Protein AF-A0AAW9EB95-F1 (afdb_monomer)

Structure (mmCIF, N/CA/C/O backbone):
data_AF-A0AAW9EB95-F1
#
_entry.id   AF-A0AAW9EB95-F1
#
loop_
_atom_site.group_PDB
_atom_site.id
_atom_site.type_symbol
_atom_site.label_atom_id
_atom_site.label_alt_id
_atom_site.label_comp_id
_atom_site.label_asym_id
_atom_site.label_entity_id
_atom_site.label_seq_id
_atom_site.pdbx_PDB_ins_code
_atom_site.Cartn_x
_atom_site.Cartn_y
_atom_site.Cartn_z
_atom_site.occupancy
_atom_site.B_iso_or_equiv
_atom_site.auth_seq_id
_atom_site.auth_comp_id
_atom_site.auth_asym_id
_atom_site.auth_atom_id
_atom_site.pdbx_PDB_model_num
ATOM 1 N N . ASN A 1 1 ? -14.441 -3.823 15.499 1.00 54.94 1 ASN A N 1
ATOM 2 C CA . ASN A 1 1 ? -14.086 -4.978 16.343 1.00 54.94 1 ASN A CA 1
ATOM 3 C C . ASN A 1 1 ? -14.813 -6.202 15.790 1.00 54.94 1 ASN A C 1
ATOM 5 O O . ASN A 1 1 ? -15.924 -6.483 16.213 1.00 54.94 1 ASN A O 1
ATOM 9 N N . TYR A 1 2 ? -14.273 -6.808 14.726 1.00 64.50 2 TYR A N 1
ATOM 10 C CA . TYR A 1 2 ? -14.997 -7.798 13.905 1.00 64.50 2 TYR A CA 1
ATOM 11 C C . TYR A 1 2 ? -14.753 -9.248 14.341 1.00 64.50 2 TYR A C 1
ATOM 13 O O . TYR A 1 2 ? -15.509 -10.138 13.973 1.00 64.50 2 TYR A O 1
ATOM 21 N N . VAL A 1 3 ? -13.708 -9.481 15.136 1.00 76.81 3 VAL A N 1
ATOM 22 C CA . VAL A 1 3 ? -13.299 -10.798 15.616 1.00 76.81 3 VAL A CA 1
ATOM 23 C C . VAL A 1 3 ? -12.737 -10.606 17.020 1.00 76.81 3 VAL A C 1
ATOM 25 O O . VAL A 1 3 ? -11.827 -9.805 17.195 1.00 76.81 3 VAL A O 1
ATOM 28 N N . ASN A 1 4 ? -13.287 -11.310 18.009 1.00 79.50 4 ASN A N 1
ATOM 29 C CA . ASN A 1 4 ? -12.865 -11.199 19.415 1.00 79.50 4 ASN A CA 1
ATOM 30 C C . ASN A 1 4 ? -12.053 -12.411 19.893 1.00 79.50 4 ASN A C 1
ATOM 32 O O . ASN A 1 4 ? -11.597 -12.439 21.030 1.00 79.50 4 ASN A O 1
ATOM 36 N N . VAL A 1 5 ? -11.902 -13.430 19.042 1.00 88.75 5 VAL A N 1
ATOM 37 C CA . VAL A 1 5 ? -11.208 -14.669 19.390 1.00 88.75 5 VAL A CA 1
ATOM 38 C C . VAL A 1 5 ? -9.756 -14.571 18.936 1.00 88.75 5 VAL A C 1
ATOM 40 O O . VAL A 1 5 ? -9.484 -14.393 17.749 1.00 88.75 5 VAL A O 1
ATOM 43 N N . GLU A 1 6 ? -8.830 -14.684 19.885 1.00 87.38 6 GLU A N 1
ATOM 44 C CA . GLU A 1 6 ? -7.406 -14.382 19.695 1.00 87.38 6 GL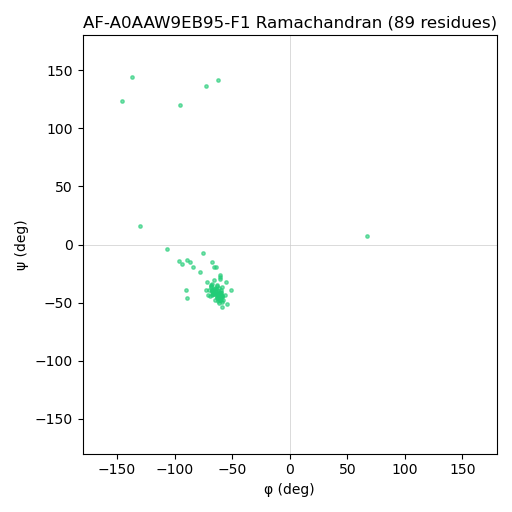U A CA 1
ATOM 45 C C . GLU A 1 6 ? -6.767 -15.188 18.553 1.00 87.38 6 GLU A C 1
ATOM 47 O O . GLU A 1 6 ? -6.100 -14.621 17.688 1.00 87.38 6 GLU A O 1
ATOM 52 N N . TRP A 1 7 ? -7.067 -16.489 18.460 1.00 89.38 7 TRP A N 1
ATOM 53 C CA . TRP A 1 7 ? -6.546 -17.345 17.388 1.00 89.38 7 TRP A CA 1
ATOM 54 C C . TRP A 1 7 ? -7.016 -16.911 15.991 1.00 89.38 7 TRP A C 1
ATOM 56 O O . TRP A 1 7 ? -6.249 -16.993 15.032 1.00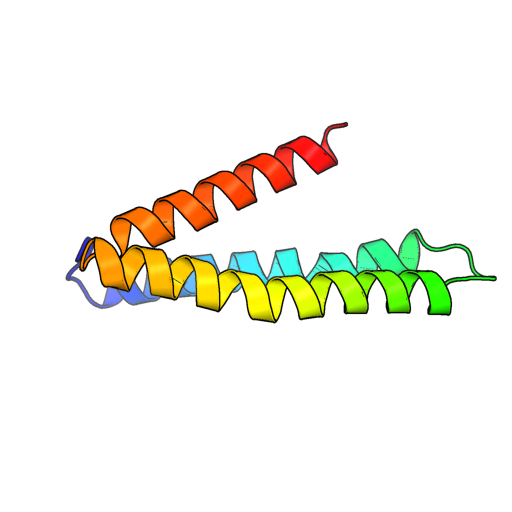 89.38 7 TRP A O 1
ATOM 66 N N . MET A 1 8 ? -8.246 -16.402 15.860 1.00 87.12 8 MET A N 1
ATOM 67 C CA . MET A 1 8 ? -8.750 -15.896 14.582 1.00 87.12 8 MET A CA 1
ATOM 68 C C . MET A 1 8 ? -8.092 -14.563 14.215 1.00 87.12 8 MET A C 1
ATOM 70 O O . MET A 1 8 ? -7.765 -14.358 13.050 1.00 87.12 8 MET A O 1
ATOM 74 N N . ILE A 1 9 ? -7.859 -13.672 15.187 1.00 89.12 9 ILE A N 1
ATOM 75 C CA . ILE A 1 9 ? -7.145 -12.404 14.954 1.00 89.12 9 ILE A CA 1
ATOM 76 C C . ILE A 1 9 ? -5.745 -12.695 14.409 1.00 89.12 9 ILE A C 1
ATOM 78 O O . ILE A 1 9 ? -5.366 -12.160 13.366 1.00 89.12 9 ILE A O 1
ATOM 82 N N . ILE A 1 10 ? -5.011 -13.59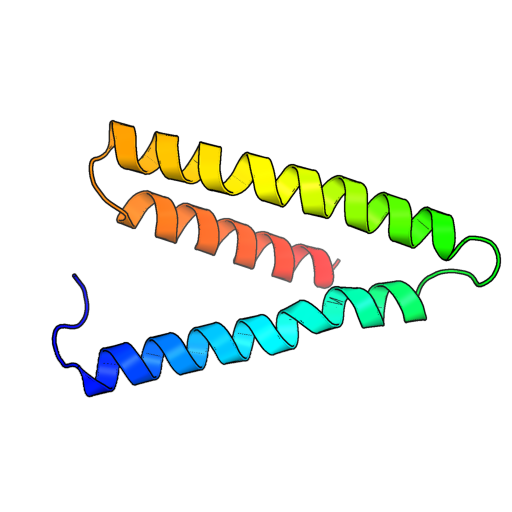3 15.071 1.00 90.56 10 ILE A N 1
ATOM 83 C CA . ILE A 1 10 ? -3.673 -14.017 14.644 1.00 90.56 10 ILE A CA 1
ATOM 84 C C . ILE A 1 10 ? -3.731 -14.640 13.243 1.00 90.56 10 ILE A C 1
ATOM 86 O O . ILE A 1 10 ? -2.914 -14.292 12.392 1.00 90.56 10 ILE A O 1
ATOM 90 N N . GLY A 1 11 ? -4.723 -15.494 12.971 1.00 92.06 11 GLY A N 1
ATOM 91 C CA . GLY A 1 11 ? -4.931 -16.092 11.650 1.00 92.06 11 GLY A CA 1
ATOM 92 C C . GLY A 1 11 ?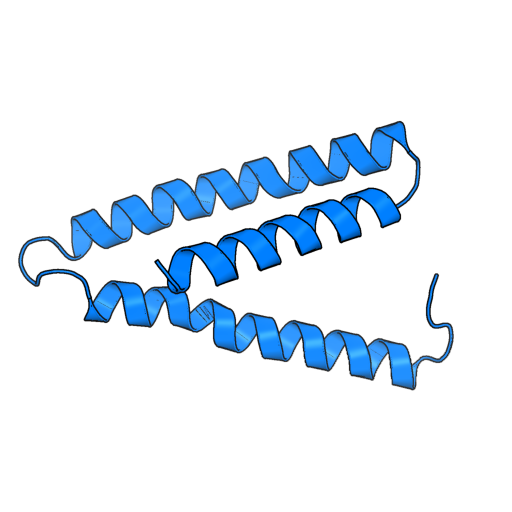 -5.128 -15.054 10.538 1.00 92.06 11 GLY A C 1
ATOM 93 O O . GLY A 1 11 ? -4.455 -15.116 9.508 1.00 92.06 11 GLY A O 1
ATOM 94 N N . PHE A 1 12 ? -5.993 -14.057 10.751 1.00 89.62 12 PHE A N 1
ATOM 95 C CA . PHE A 1 12 ? -6.220 -12.986 9.774 1.00 89.62 12 PHE A CA 1
ATOM 96 C C . PHE A 1 12 ? -5.003 -12.072 9.601 1.00 89.62 12 PHE A C 1
ATOM 98 O O . PHE A 1 12 ? -4.687 -11.688 8.474 1.00 89.62 12 PHE A O 1
ATOM 105 N N . MET A 1 13 ? -4.290 -11.750 10.684 1.00 88.81 13 MET A N 1
ATOM 106 C CA . MET A 1 13 ? -3.049 -10.975 10.603 1.00 88.81 13 MET A CA 1
ATOM 107 C C . MET A 1 13 ? -1.979 -11.728 9.810 1.00 88.81 13 MET A C 1
ATOM 109 O O . MET A 1 13 ? -1.370 -11.146 8.914 1.00 88.81 13 MET A O 1
ATOM 113 N N . ALA A 1 14 ? -1.782 -13.018 10.086 1.00 92.25 14 ALA A N 1
ATOM 114 C CA . ALA A 1 14 ? -0.826 -13.852 9.364 1.00 92.25 14 ALA A CA 1
ATOM 115 C C . ALA A 1 14 ? -1.141 -13.904 7.861 1.00 92.25 14 ALA A C 1
ATOM 117 O O . ALA A 1 14 ? -0.243 -13.708 7.042 1.00 92.25 14 ALA A O 1
ATOM 118 N N . LEU A 1 15 ? -2.415 -14.080 7.492 1.00 90.94 15 LEU A N 1
ATOM 119 C CA . LEU A 1 15 ? -2.852 -14.066 6.093 1.00 90.94 15 LEU A CA 1
ATOM 120 C C . LEU A 1 15 ? -2.599 -12.706 5.418 1.00 90.94 15 LEU A C 1
ATOM 122 O O . LEU A 1 15 ? -2.097 -12.653 4.295 1.00 90.94 15 LEU A O 1
ATOM 126 N N . ALA A 1 16 ? -2.903 -11.601 6.102 1.00 88.06 16 ALA A N 1
ATOM 127 C CA . ALA A 1 16 ? -2.658 -10.259 5.577 1.00 88.06 16 ALA A CA 1
ATOM 128 C C . ALA A 1 16 ? -1.155 -9.990 5.361 1.00 88.06 16 ALA A C 1
ATOM 130 O O . ALA A 1 16 ? -0.756 -9.466 4.317 1.00 88.06 16 ALA A O 1
ATOM 131 N N . PHE A 1 17 ? -0.304 -10.392 6.311 1.00 86.75 17 PHE A N 1
ATOM 132 C CA . PHE A 1 17 ? 1.151 -10.270 6.178 1.00 86.75 17 PHE A CA 1
ATOM 133 C C . PHE A 1 17 ? 1.727 -11.188 5.096 1.00 86.75 17 PHE A C 1
ATOM 135 O O . PHE A 1 17 ? 2.660 -10.785 4.401 1.00 86.75 17 PHE A O 1
ATOM 142 N N . PHE A 1 18 ? 1.151 -12.375 4.898 1.00 88.50 18 PHE A N 1
ATOM 143 C CA . PHE A 1 18 ? 1.502 -13.245 3.778 1.00 88.50 18 PHE A CA 1
ATOM 144 C C . PHE A 1 18 ? 1.235 -12.559 2.429 1.00 88.50 18 PHE A C 1
ATOM 146 O O . PHE A 1 18 ? 2.129 -12.494 1.584 1.00 88.50 18 PHE A O 1
ATOM 153 N N . GLY A 1 19 ? 0.055 -11.950 2.255 1.00 84.31 19 GLY A N 1
ATOM 154 C CA . GLY A 1 19 ? -0.273 -11.171 1.054 1.00 84.31 19 GLY A CA 1
ATOM 155 C C . GLY A 1 19 ? 0.677 -9.990 0.821 1.00 84.31 19 GLY A C 1
ATOM 156 O O . GLY A 1 19 ? 1.112 -9.755 -0.308 1.00 84.31 19 GLY A O 1
ATOM 157 N N . LYS A 1 20 ? 1.090 -9.294 1.891 1.00 82.88 20 LYS A N 1
ATOM 158 C CA . LYS A 1 20 ? 2.123 -8.243 1.818 1.00 82.88 20 LYS A CA 1
ATOM 159 C C . LYS A 1 20 ? 3.453 -8.779 1.266 1.00 82.88 20 LYS A C 1
ATOM 161 O O . LYS A 1 20 ? 4.122 -8.065 0.523 1.00 82.88 20 LYS A O 1
ATOM 166 N N . GLY A 1 21 ? 3.825 -10.016 1.602 1.00 78.88 21 GLY A N 1
ATOM 167 C CA . GLY A 1 21 ? 5.026 -10.674 1.078 1.00 78.88 21 GLY A CA 1
ATOM 168 C C . GLY A 1 21 ? 4.993 -10.846 -0.442 1.00 78.88 21 GLY A C 1
ATOM 169 O O . GLY A 1 21 ? 5.978 -10.545 -1.109 1.00 78.88 21 GLY A O 1
ATOM 170 N N . ILE A 1 22 ? 3.843 -11.232 -1.000 1.00 81.12 22 ILE A N 1
ATOM 171 C CA . ILE A 1 22 ? 3.646 -11.314 -2.457 1.00 81.12 22 ILE A CA 1
ATOM 172 C C . ILE A 1 22 ? 3.691 -9.913 -3.079 1.00 81.12 22 ILE A C 1
ATOM 174 O O . ILE A 1 22 ? 4.353 -9.710 -4.092 1.00 81.12 22 ILE A O 1
ATOM 178 N N . GLY A 1 23 ? 3.058 -8.921 -2.447 1.00 76.62 23 GLY A N 1
ATOM 179 C CA . GLY A 1 23 ? 3.102 -7.529 -2.909 1.00 76.62 23 GLY A CA 1
ATOM 180 C C . GLY A 1 23 ? 4.517 -6.935 -2.948 1.00 76.62 23 GLY A C 1
ATOM 181 O O . GLY A 1 23 ? 4.814 -6.108 -3.809 1.00 76.62 23 GLY A O 1
ATOM 182 N N . ALA A 1 24 ? 5.422 -7.392 -2.075 1.00 75.50 24 ALA A N 1
ATOM 183 C CA . ALA A 1 24 ? 6.823 -6.970 -2.079 1.00 75.50 24 ALA A CA 1
ATOM 184 C C . ALA A 1 24 ? 7.587 -7.410 -3.345 1.00 75.50 24 ALA A C 1
ATOM 186 O O . ALA A 1 24 ? 8.593 -6.789 -3.691 1.00 75.50 24 ALA A O 1
ATOM 187 N N . LEU A 1 25 ? 7.087 -8.411 -4.080 1.00 79.31 25 LEU A N 1
ATOM 188 C CA . LEU A 1 25 ? 7.649 -8.827 -5.369 1.00 79.31 25 LEU A CA 1
ATOM 189 C C . LEU A 1 25 ? 7.478 -7.766 -6.464 1.00 79.31 25 LEU A C 1
ATOM 191 O O . LEU A 1 25 ? 8.171 -7.842 -7.474 1.00 79.31 25 LEU A O 1
ATOM 195 N N . GLY A 1 26 ? 6.623 -6.752 -6.273 1.00 80.38 26 GLY A N 1
ATOM 196 C CA . GLY A 1 26 ? 6.442 -5.669 -7.246 1.00 80.38 26 GLY A CA 1
ATOM 197 C C . GLY A 1 26 ? 7.750 -4.952 -7.604 1.00 80.38 26 GLY A C 1
ATOM 198 O O . GLY A 1 26 ? 7.945 -4.567 -8.752 1.00 80.38 26 GLY A O 1
ATOM 199 N N . TRP A 1 27 ? 8.687 -4.862 -6.655 1.00 77.44 27 TRP A N 1
ATOM 200 C CA . TRP A 1 27 ? 10.035 -4.338 -6.896 1.00 77.44 27 TRP A CA 1
ATOM 201 C C . TRP A 1 27 ? 10.879 -5.237 -7.808 1.00 77.44 27 TRP A C 1
ATOM 203 O O . TRP A 1 27 ? 11.607 -4.737 -8.660 1.00 77.44 27 TRP A O 1
ATOM 213 N N . ALA A 1 28 ? 10.778 -6.558 -7.642 1.00 80.50 28 ALA A N 1
ATOM 214 C CA . ALA A 1 28 ? 11.500 -7.521 -8.468 1.00 80.50 28 ALA A CA 1
ATOM 215 C C . ALA A 1 28 ? 10.953 -7.536 -9.903 1.00 80.50 28 ALA A C 1
ATOM 217 O O . ALA A 1 28 ? 11.721 -7.430 -10.851 1.00 80.50 28 ALA A O 1
ATOM 218 N N . VAL A 1 29 ? 9.624 -7.541 -10.064 1.00 79.94 29 VAL A N 1
ATOM 219 C CA . VAL A 1 29 ? 8.969 -7.470 -11.383 1.00 79.94 29 VAL A CA 1
ATOM 220 C C . VAL A 1 29 ? 9.328 -6.175 -12.112 1.00 79.94 29 VAL A C 1
ATOM 222 O O . VAL A 1 29 ? 9.610 -6.180 -13.311 1.00 79.94 29 VAL A O 1
ATOM 225 N N . MET A 1 30 ? 9.353 -5.057 -11.386 1.00 80.94 30 MET A N 1
ATOM 226 C CA . MET A 1 30 ? 9.786 -3.772 -11.921 1.00 80.94 30 MET A CA 1
ATOM 227 C C . MET A 1 30 ? 11.255 -3.811 -12.375 1.00 80.94 30 MET A C 1
ATOM 229 O O . MET A 1 30 ? 11.555 -3.320 -13.463 1.00 80.94 30 MET A O 1
ATOM 233 N N . ALA A 1 31 ? 12.148 -4.430 -11.598 1.00 79.56 31 ALA A N 1
ATOM 234 C CA . ALA A 1 31 ? 13.554 -4.581 -11.967 1.00 79.56 31 ALA A CA 1
ATOM 235 C C . ALA A 1 31 ? 13.748 -5.481 -13.203 1.00 79.56 31 ALA A C 1
ATOM 237 O O . ALA A 1 31 ? 14.572 -5.150 -14.055 1.00 79.56 31 ALA A O 1
ATOM 238 N N . ASP A 1 32 ? 12.965 -6.555 -13.336 1.00 82.62 32 ASP A N 1
ATOM 239 C CA . ASP A 1 32 ? 13.017 -7.472 -14.485 1.00 82.62 32 ASP A CA 1
ATOM 240 C C . ASP A 1 32 ? 12.438 -6.856 -15.770 1.00 82.62 32 ASP A C 1
ATOM 242 O O . ASP A 1 32 ? 12.8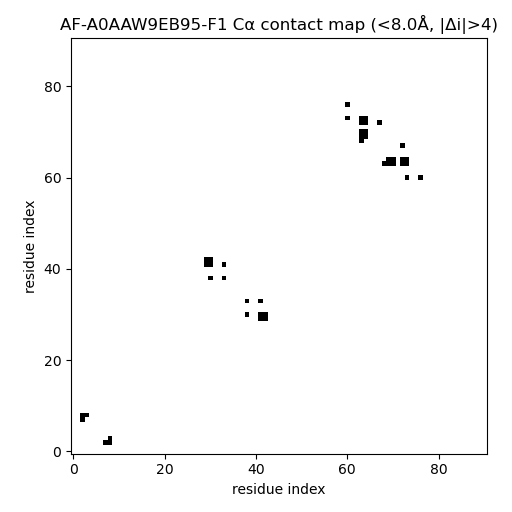95 -7.158 -16.873 1.00 82.62 32 ASP A O 1
ATOM 246 N N . THR A 1 33 ? 11.441 -5.977 -15.640 1.00 79.62 33 THR A N 1
ATOM 247 C CA . THR A 1 33 ? 10.783 -5.310 -16.780 1.00 79.62 33 THR A CA 1
ATOM 248 C C . THR A 1 33 ? 11.548 -4.061 -17.242 1.00 79.62 33 THR A C 1
ATOM 250 O O . THR A 1 33 ? 11.353 -3.584 -18.362 1.00 79.62 33 THR A O 1
ATOM 253 N N . ALA A 1 34 ? 12.418 -3.497 -16.399 1.00 80.44 34 ALA A N 1
ATOM 254 C CA . ALA A 1 34 ? 13.134 -2.268 -16.716 1.00 80.44 34 ALA A CA 1
ATOM 255 C C . ALA A 1 34 ? 14.246 -2.491 -17.767 1.00 80.44 34 ALA A C 1
ATOM 257 O O . ALA A 1 34 ? 15.033 -3.434 -17.648 1.00 80.44 34 ALA A O 1
ATOM 258 N N . PRO A 1 35 ? 14.390 -1.600 -18.769 1.00 75.56 35 PRO A N 1
ATOM 259 C CA . PRO A 1 35 ? 15.487 -1.679 -19.730 1.00 75.56 35 PRO A CA 1
ATOM 260 C C . PRO A 1 35 ? 16.847 -1.529 -19.039 1.00 75.56 35 PRO A C 1
ATOM 262 O O . PRO A 1 35 ? 17.007 -0.711 -18.126 1.00 75.56 35 PRO A O 1
ATOM 265 N N . LYS A 1 36 ? 17.849 -2.296 -19.490 1.00 73.12 36 LYS A N 1
ATOM 266 C CA . LYS A 1 36 ? 19.177 -2.351 -18.850 1.00 73.12 36 LYS A CA 1
ATOM 267 C C . LYS A 1 36 ? 19.877 -0.991 -18.828 1.00 73.12 36 LYS A C 1
ATOM 269 O O . LYS A 1 36 ? 20.659 -0.730 -17.919 1.00 73.12 36 LYS A O 1
ATOM 274 N N . GLU A 1 37 ? 19.573 -0.120 -19.786 1.00 77.81 37 GLU A N 1
ATOM 275 C CA . GLU A 1 37 ? 20.158 1.215 -19.899 1.00 77.81 37 GLU A CA 1
ATOM 276 C C . GLU A 1 37 ? 19.551 2.230 -18.912 1.00 77.81 37 GLU A C 1
ATOM 278 O O . GLU A 1 37 ? 20.205 3.217 -18.583 1.00 77.81 37 GLU A O 1
ATOM 283 N N . ILE A 1 38 ? 18.321 2.006 -18.423 1.00 78.19 38 ILE A N 1
ATOM 284 C CA . ILE A 1 38 ? 17.576 2.969 -17.582 1.00 78.19 38 ILE A CA 1
ATOM 285 C C . ILE A 1 38 ? 16.988 2.370 -16.295 1.00 78.19 38 ILE A C 1
ATOM 287 O O . ILE A 1 38 ? 16.171 3.013 -15.637 1.00 78.19 38 ILE A O 1
ATOM 291 N N . SER A 1 39 ? 17.437 1.184 -15.878 1.00 76.38 39 SER A N 1
ATOM 292 C CA . SER A 1 39 ? 16.986 0.517 -14.644 1.00 76.38 39 SER A CA 1
ATOM 293 C C . SER A 1 39 ? 17.053 1.425 -13.401 1.00 76.38 39 SER A C 1
ATOM 295 O O . SER A 1 39 ? 16.111 1.467 -12.607 1.00 76.38 39 SER A O 1
ATOM 297 N N . GLY A 1 40 ? 18.101 2.252 -13.283 1.00 81.69 40 GLY A N 1
ATOM 298 C CA . GLY A 1 40 ? 18.220 3.236 -12.201 1.00 81.69 40 GLY A CA 1
ATOM 299 C C . GLY A 1 40 ? 17.147 4.332 -12.236 1.00 81.69 40 GLY A C 1
ATOM 300 O O . GLY A 1 40 ? 16.638 4.725 -11.187 1.00 81.69 40 GLY A O 1
ATOM 301 N N . LEU A 1 41 ? 16.750 4.793 -13.428 1.00 84.06 41 LEU A N 1
ATOM 302 C CA . LEU A 1 41 ? 15.696 5.800 -13.596 1.00 84.06 41 LEU A CA 1
ATOM 303 C C . LEU A 1 41 ? 14.320 5.206 -13.270 1.00 84.06 41 LEU A C 1
ATOM 305 O O . LEU A 1 41 ? 13.533 5.819 -12.549 1.00 84.06 41 LEU A O 1
ATOM 309 N N . SER A 1 42 ? 14.056 3.986 -13.744 1.00 81.44 42 SER A N 1
ATOM 310 C CA . SER A 1 42 ? 12.836 3.246 -13.424 1.00 81.44 42 SER A CA 1
ATOM 311 C C . SER A 1 42 ? 12.726 3.001 -11.911 1.00 81.44 42 SER A C 1
ATOM 313 O O . SER A 1 42 ? 11.656 3.198 -11.335 1.00 81.44 42 SER A O 1
ATOM 315 N N . GLY A 1 43 ? 13.826 2.632 -11.242 1.00 84.81 43 GLY A N 1
ATOM 316 C CA . GLY A 1 43 ? 13.852 2.420 -9.790 1.00 84.81 43 GLY A CA 1
ATOM 317 C C . GLY A 1 43 ? 13.676 3.723 -9.004 1.00 84.81 43 GLY A C 1
ATOM 318 O O . GLY A 1 43 ? 13.018 3.742 -7.961 1.00 84.81 43 GLY A O 1
ATOM 319 N N . GLY A 1 44 ? 14.204 4.836 -9.521 1.00 87.44 44 GLY A N 1
ATOM 320 C CA . GLY A 1 44 ? 13.970 6.178 -8.982 1.00 87.44 44 GLY A CA 1
ATOM 321 C C . GLY A 1 44 ? 12.499 6.597 -9.061 1.00 87.44 44 GLY A C 1
ATOM 322 O O . GLY A 1 44 ? 11.942 7.061 -8.068 1.00 87.44 44 GLY A O 1
ATOM 323 N N . LEU A 1 45 ? 11.842 6.362 -10.201 1.00 88.00 45 LEU A N 1
ATOM 324 C CA . LEU A 1 45 ? 10.402 6.587 -10.384 1.00 88.00 45 LEU A CA 1
ATOM 325 C C . LEU A 1 45 ? 9.563 5.730 -9.429 1.00 88.00 45 LEU A C 1
ATOM 327 O O . LEU A 1 45 ? 8.661 6.255 -8.772 1.00 88.00 45 LEU A O 1
ATOM 331 N N . PHE A 1 46 ? 9.893 4.442 -9.293 1.00 85.06 46 PHE A N 1
ATOM 332 C CA . PHE A 1 46 ? 9.211 3.548 -8.355 1.00 85.06 46 PHE A CA 1
ATOM 333 C C . PHE A 1 46 ? 9.336 4.049 -6.908 1.00 85.06 46 PHE A C 1
ATOM 335 O O . PHE A 1 46 ? 8.346 4.112 -6.178 1.00 85.06 46 PHE A O 1
ATOM 342 N N . ASN A 1 47 ? 10.532 4.490 -6.502 1.00 89.38 47 ASN A N 1
ATOM 343 C CA . ASN A 1 47 ? 10.743 5.101 -5.190 1.00 89.38 47 ASN A CA 1
ATOM 344 C C . ASN A 1 47 ? 9.981 6.414 -5.018 1.00 89.38 47 ASN A C 1
ATOM 346 O O . ASN A 1 47 ? 9.455 6.655 -3.935 1.00 89.38 47 ASN A O 1
ATOM 350 N N . MET A 1 48 ? 9.914 7.267 -6.041 1.00 92.25 48 MET A N 1
ATOM 351 C CA . MET A 1 48 ? 9.204 8.543 -5.950 1.00 92.25 48 MET A CA 1
ATOM 352 C C . MET A 1 48 ? 7.729 8.314 -5.612 1.00 92.25 48 MET A C 1
ATOM 354 O O . MET A 1 48 ? 7.239 8.824 -4.604 1.00 92.25 48 MET A O 1
ATOM 358 N N . PHE A 1 49 ? 7.036 7.486 -6.396 1.00 89.62 49 PHE A N 1
ATOM 359 C CA . PHE A 1 49 ? 5.629 7.175 -6.142 1.00 89.62 49 PHE A CA 1
ATOM 360 C C . PHE A 1 49 ? 5.431 6.344 -4.870 1.00 89.62 49 PHE A C 1
ATOM 362 O O . PHE A 1 49 ? 4.477 6.591 -4.133 1.00 89.62 49 PHE A O 1
ATOM 369 N N . GLY A 1 50 ? 6.349 5.423 -4.556 1.00 87.62 50 GLY A N 1
ATOM 370 C CA . GLY A 1 50 ? 6.312 4.645 -3.316 1.00 87.62 50 GLY A CA 1
ATOM 371 C C . GLY A 1 50 ? 6.406 5.518 -2.060 1.00 87.62 50 GLY A C 1
ATOM 372 O O . GLY A 1 50 ? 5.603 5.364 -1.140 1.00 87.62 50 GLY A O 1
ATOM 373 N N . ASN A 1 51 ? 7.326 6.486 -2.036 1.00 92.06 51 ASN A N 1
ATOM 374 C CA . ASN A 1 51 ? 7.472 7.417 -0.914 1.00 92.06 51 ASN A CA 1
ATOM 375 C C . ASN A 1 51 ? 6.298 8.403 -0.828 1.00 92.06 51 ASN A C 1
ATOM 377 O O . ASN A 1 51 ? 5.808 8.661 0.270 1.00 92.06 51 ASN A O 1
ATOM 381 N N . ILE A 1 52 ? 5.790 8.901 -1.964 1.00 93.69 52 ILE A N 1
ATOM 382 C CA . ILE A 1 52 ? 4.576 9.735 -1.984 1.00 93.69 52 ILE A CA 1
ATOM 383 C C . ILE A 1 52 ? 3.390 8.951 -1.412 1.00 93.69 52 ILE A C 1
ATOM 385 O O . ILE A 1 52 ? 2.702 9.450 -0.525 1.00 93.69 52 ILE A O 1
ATOM 389 N N . SER A 1 53 ? 3.179 7.705 -1.847 1.00 89.25 53 SER A N 1
ATOM 390 C CA . SER A 1 53 ? 2.123 6.846 -1.303 1.00 89.25 53 SER A CA 1
ATOM 391 C C . SER A 1 53 ? 2.306 6.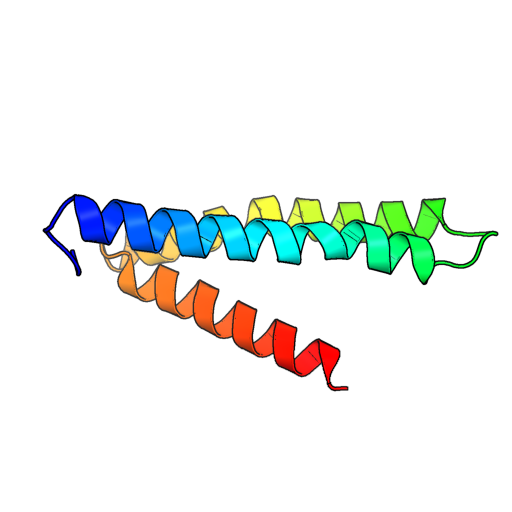608 0.198 1.00 89.25 53 SER A C 1
ATOM 393 O O . SER A 1 53 ? 1.329 6.668 0.943 1.00 89.25 53 SER A O 1
ATOM 395 N N . GLY A 1 54 ? 3.543 6.395 0.657 1.00 88.25 54 GLY A N 1
ATOM 396 C CA . GLY A 1 54 ? 3.869 6.224 2.074 1.00 88.25 54 GLY A CA 1
ATOM 397 C C . GLY A 1 54 ? 3.512 7.430 2.949 1.00 88.25 54 GLY A C 1
ATOM 398 O O . GLY A 1 54 ? 3.224 7.250 4.128 1.00 88.25 54 GLY A O 1
ATOM 399 N N . ILE A 1 55 ? 3.472 8.638 2.380 1.00 93.31 55 ILE A N 1
ATOM 400 C CA . ILE A 1 55 ? 3.051 9.869 3.068 1.00 93.31 55 ILE A CA 1
ATOM 401 C C . ILE A 1 55 ? 1.537 10.082 2.939 1.00 93.31 55 ILE A C 1
ATOM 403 O O . ILE A 1 55 ? 0.861 10.385 3.923 1.00 93.31 55 ILE A O 1
ATOM 407 N N . VAL A 1 56 ? 0.987 9.916 1.735 1.00 92.69 56 VAL A N 1
ATOM 408 C CA . VAL A 1 56 ? -0.423 10.211 1.436 1.00 92.69 56 VAL A CA 1
ATOM 409 C C . VAL A 1 56 ? -1.364 9.241 2.150 1.00 92.69 56 VAL A C 1
ATOM 411 O O . VAL A 1 56 ? -2.381 9.669 2.697 1.00 92.69 56 VAL A O 1
ATOM 414 N N . THR A 1 57 ? -1.032 7.948 2.195 1.00 91.19 57 THR A N 1
ATOM 415 C CA . THR A 1 57 ? -1.911 6.923 2.775 1.00 91.19 57 THR A CA 1
ATOM 416 C C . THR A 1 57 ? -2.177 7.140 4.276 1.00 91.19 57 THR A C 1
ATOM 418 O O . THR A 1 57 ? -3.351 7.155 4.655 1.00 91.19 57 THR A O 1
ATOM 421 N N . PRO A 1 58 ? -1.171 7.375 5.146 1.00 91.12 58 PRO A N 1
ATOM 422 C CA . PRO A 1 58 ? -1.417 7.695 6.553 1.00 91.12 58 PRO A CA 1
ATOM 423 C C . PRO A 1 58 ? -2.220 8.981 6.759 1.00 91.12 58 PRO A C 1
ATOM 425 O O . PRO A 1 58 ? -3.073 9.020 7.643 1.00 91.12 58 PRO A O 1
ATOM 428 N N . ILE A 1 59 ? -1.990 10.014 5.940 1.00 92.88 59 ILE A N 1
ATOM 429 C CA . ILE A 1 59 ? -2.730 11.283 6.025 1.00 92.88 59 ILE A CA 1
ATOM 430 C C . ILE A 1 59 ? -4.207 11.064 5.686 1.00 92.88 59 ILE A C 1
ATOM 432 O O . ILE A 1 59 ? -5.082 11.493 6.439 1.00 92.88 59 ILE A O 1
ATOM 436 N N . ALA A 1 60 ? -4.494 10.360 4.588 1.00 91.00 60 ALA A N 1
ATOM 437 C CA . ALA A 1 60 ? -5.859 10.059 4.170 1.00 91.00 60 ALA A CA 1
ATOM 438 C C . ALA A 1 60 ? -6.597 9.220 5.226 1.00 91.00 60 ALA A C 1
ATOM 440 O O . ALA A 1 60 ? -7.702 9.574 5.636 1.00 91.00 60 ALA A O 1
ATOM 441 N N . ILE A 1 61 ? -5.964 8.153 5.729 1.00 91.62 61 ILE A N 1
ATOM 442 C CA . ILE A 1 61 ? -6.530 7.316 6.797 1.00 91.62 61 ILE A CA 1
ATOM 443 C C . ILE A 1 61 ? -6.749 8.137 8.073 1.00 91.62 61 ILE A C 1
ATOM 445 O O . ILE A 1 61 ? -7.813 8.039 8.682 1.00 91.62 61 ILE A O 1
ATOM 449 N N . GLY A 1 62 ? -5.782 8.972 8.457 1.00 89.31 62 GLY A N 1
ATOM 450 C CA . GLY A 1 62 ? -5.879 9.839 9.629 1.00 89.31 62 GLY A CA 1
ATOM 451 C C . GLY A 1 62 ? -7.047 10.820 9.540 1.00 89.31 62 GLY A C 1
ATOM 452 O O . GLY A 1 62 ? -7.786 10.974 10.509 1.00 89.31 62 GLY A O 1
ATOM 453 N N . TYR A 1 63 ? -7.277 11.420 8.371 1.00 91.56 63 TYR A N 1
ATOM 454 C CA . TYR A 1 63 ? -8.420 12.307 8.147 1.00 91.56 63 TYR A CA 1
ATOM 455 C C . TYR A 1 63 ? -9.760 11.560 8.204 1.00 91.56 63 TYR A C 1
ATOM 457 O O . TYR A 1 63 ? -10.713 12.023 8.837 1.00 91.56 63 TYR A O 1
ATOM 465 N N . ILE A 1 64 ? -9.835 10.373 7.595 1.00 87.88 64 ILE A N 1
ATOM 466 C CA . ILE A 1 64 ? -11.042 9.537 7.615 1.00 87.88 64 ILE A CA 1
ATOM 467 C C . ILE A 1 64 ? -11.387 9.140 9.054 1.00 87.88 64 ILE A C 1
ATOM 469 O O . ILE A 1 64 ? -12.518 9.341 9.495 1.00 87.88 64 ILE A O 1
ATOM 473 N N . VAL A 1 65 ? -10.416 8.625 9.810 1.00 90.62 65 VAL A N 1
ATOM 474 C CA . VAL A 1 65 ? -10.633 8.204 11.202 1.00 90.62 65 VAL A CA 1
ATOM 475 C C . VAL A 1 65 ? -10.896 9.410 12.107 1.00 90.62 65 VAL A C 1
ATOM 477 O O . VAL A 1 65 ? -11.748 9.324 12.984 1.00 90.62 65 VAL A O 1
ATOM 480 N N . GLY A 1 66 ? -10.238 10.548 11.874 1.00 87.19 66 GLY A N 1
ATOM 481 C CA . GLY A 1 66 ? -10.449 11.774 12.649 1.00 87.19 66 GLY A CA 1
ATOM 482 C C . GLY A 1 66 ? -11.846 12.382 12.484 1.00 87.19 66 GLY A C 1
ATOM 483 O O . GLY A 1 66 ? -12.367 12.972 13.423 1.00 87.19 66 GLY A O 1
ATOM 484 N N . THR A 1 67 ? -12.474 12.208 11.318 1.00 85.38 67 THR A N 1
ATOM 485 C CA . THR A 1 67 ? -13.826 12.727 11.034 1.00 85.38 67 THR A CA 1
ATOM 486 C C . THR A 1 67 ? -14.938 11.742 11.392 1.00 85.38 67 THR A C 1
ATOM 488 O O . THR A 1 67 ? -15.973 12.155 11.907 1.00 85.38 67 THR A O 1
ATOM 491 N N . THR A 1 68 ? -14.745 10.441 11.146 1.00 82.88 68 THR A N 1
ATOM 492 C CA . THR A 1 68 ? -15.772 9.409 11.409 1.00 82.88 68 THR A CA 1
ATOM 493 C C . THR A 1 68 ? -15.618 8.689 12.748 1.00 82.88 68 THR A C 1
ATOM 495 O O . THR A 1 68 ? -16.530 7.976 13.162 1.00 82.88 68 THR A O 1
ATOM 498 N N . GLY A 1 69 ? -14.473 8.819 13.422 1.00 82.00 69 GLY A N 1
ATOM 499 C CA . GLY A 1 69 ? -14.164 8.110 14.668 1.00 82.00 69 GLY A CA 1
ATOM 500 C C . GLY A 1 69 ? -14.012 6.590 14.515 1.00 82.00 69 GLY A C 1
ATOM 501 O O . GLY A 1 69 ? -13.912 5.880 15.513 1.00 82.00 69 GLY A O 1
ATOM 502 N N . SER A 1 70 ? -14.015 6.060 13.286 1.00 80.56 70 SER A N 1
ATOM 503 C CA . SER A 1 70 ? -14.039 4.622 13.007 1.00 80.56 70 SER A CA 1
ATOM 504 C C . SER A 1 70 ? -13.083 4.237 11.883 1.00 80.56 70 SER A C 1
ATOM 506 O O . SER A 1 70 ? -12.954 4.925 10.874 1.00 80.56 70 SER A O 1
ATOM 508 N N . PHE A 1 71 ? -12.464 3.063 12.015 1.00 83.94 71 PHE A N 1
ATOM 509 C CA . PHE A 1 71 ? -11.589 2.486 10.992 1.00 83.94 71 PHE A CA 1
ATOM 510 C C . PHE A 1 71 ? -12.339 1.897 9.794 1.00 83.94 71 PHE A C 1
ATOM 512 O O . PHE A 1 71 ? -11.702 1.516 8.817 1.00 83.94 71 PHE A O 1
ATOM 519 N N . ASN A 1 72 ? -13.673 1.820 9.825 1.00 86.44 72 ASN A N 1
ATOM 520 C CA . ASN A 1 72 ? -14.428 1.231 8.717 1.00 86.44 72 ASN A CA 1
ATOM 521 C C . ASN A 1 72 ? -14.197 1.994 7.396 1.00 86.44 72 ASN A C 1
ATOM 523 O O . ASN A 1 72 ? -13.907 1.385 6.370 1.00 86.44 72 ASN A O 1
ATOM 527 N N . GLY A 1 73 ? -14.200 3.332 7.440 1.00 83.75 73 GLY A N 1
ATOM 528 C CA . GLY A 1 73 ? -13.889 4.152 6.264 1.00 83.75 73 GLY A CA 1
ATOM 529 C C . GLY A 1 73 ? -12.457 3.948 5.753 1.00 83.75 73 GLY A C 1
ATOM 530 O O . GLY A 1 73 ? -12.230 3.918 4.546 1.00 83.75 73 GLY A O 1
ATOM 531 N N . ALA A 1 74 ? -11.497 3.736 6.658 1.00 86.88 74 ALA A N 1
ATOM 532 C CA . ALA A 1 74 ? -10.113 3.446 6.293 1.00 86.88 74 ALA A CA 1
ATOM 533 C C . ALA A 1 74 ? -9.968 2.072 5.615 1.00 86.88 74 ALA A C 1
ATOM 535 O O . ALA A 1 74 ? -9.230 1.942 4.640 1.00 86.88 74 ALA A O 1
ATOM 536 N N . LEU A 1 75 ? -10.706 1.060 6.084 1.00 87.06 75 LEU A N 1
ATOM 537 C CA . LEU A 1 75 ? -10.729 -0.271 5.468 1.00 87.06 75 LEU A CA 1
ATOM 538 C C . LEU A 1 75 ? -11.320 -0.228 4.052 1.0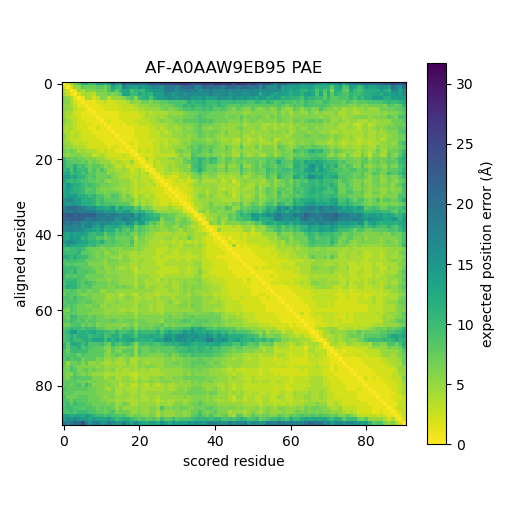0 87.06 75 LEU A C 1
ATOM 540 O O . LEU A 1 75 ? -10.750 -0.828 3.142 1.00 87.06 75 LEU A O 1
ATOM 544 N N . ILE A 1 76 ? -12.410 0.519 3.846 1.00 88.50 76 ILE A N 1
ATOM 545 C CA . ILE A 1 76 ? -13.010 0.713 2.516 1.00 88.50 76 ILE A CA 1
ATOM 546 C C . ILE A 1 76 ? -12.033 1.439 1.585 1.00 88.50 76 ILE A C 1
ATOM 548 O O . ILE A 1 76 ? -11.840 1.006 0.450 1.00 88.50 76 ILE A O 1
ATOM 552 N N . TYR A 1 77 ? -11.374 2.497 2.069 1.00 89.38 77 TYR A N 1
ATOM 553 C CA . TYR A 1 77 ? -10.360 3.225 1.306 1.00 89.38 77 TYR A CA 1
ATOM 554 C C . TYR A 1 77 ? -9.256 2.283 0.800 1.00 89.38 77 TYR A C 1
ATOM 556 O O . TYR A 1 77 ? -8.996 2.243 -0.403 1.00 89.38 77 TYR A O 1
ATOM 564 N N . VAL A 1 78 ? -8.662 1.472 1.682 1.00 89.69 78 VAL A N 1
ATOM 565 C CA . VAL A 1 78 ? -7.612 0.512 1.296 1.00 89.69 78 VAL A CA 1
ATOM 566 C C . VAL A 1 78 ? -8.154 -0.560 0.340 1.00 89.69 78 VAL A C 1
ATOM 568 O O . VAL A 1 78 ? -7.491 -0.884 -0.644 1.00 89.69 78 VAL A O 1
ATOM 571 N N . GLY A 1 79 ? -9.367 -1.072 0.577 1.00 89.25 79 GLY A N 1
ATOM 572 C CA . GLY A 1 79 ? -9.999 -2.084 -0.275 1.00 89.25 79 GLY A CA 1
ATOM 573 C C . GLY A 1 79 ? -10.250 -1.610 -1.711 1.00 89.25 79 GLY A C 1
ATOM 574 O O . GLY A 1 79 ? -9.959 -2.339 -2.658 1.00 89.25 79 GLY A O 1
ATOM 575 N N . VAL A 1 80 ? -10.721 -0.373 -1.892 1.00 92.19 80 VAL A N 1
ATOM 576 C CA . VAL A 1 80 ? -10.928 0.216 -3.227 1.00 92.19 80 VAL A CA 1
ATOM 577 C C . VAL A 1 80 ? -9.597 0.408 -3.957 1.00 92.19 80 VAL A C 1
ATOM 579 O O . VAL A 1 80 ? -9.504 0.078 -5.136 1.00 92.19 80 VAL A O 1
ATOM 582 N N . HIS A 1 8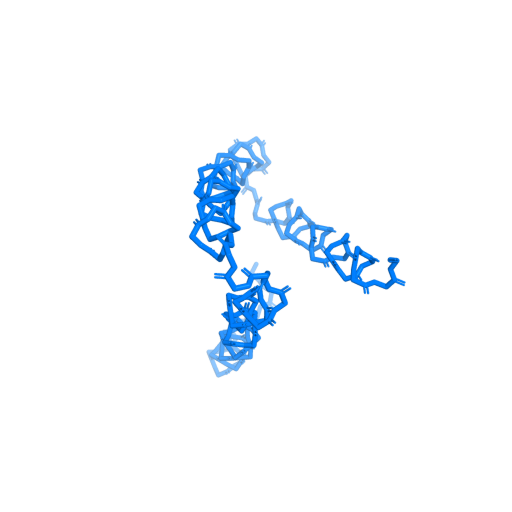1 ? -8.549 0.872 -3.269 1.00 89.88 81 HIS A N 1
ATOM 583 C CA . HIS A 1 81 ? -7.220 1.020 -3.877 1.00 89.88 81 HIS A CA 1
ATOM 584 C C . HIS A 1 81 ? -6.632 -0.328 -4.300 1.00 89.88 81 HIS A C 1
ATOM 586 O O . HIS A 1 81 ? -6.034 -0.420 -5.370 1.00 89.88 81 HIS A O 1
ATOM 592 N N . ALA A 1 82 ? -6.845 -1.381 -3.505 1.00 87.19 82 ALA A N 1
ATOM 593 C CA . ALA A 1 82 ? 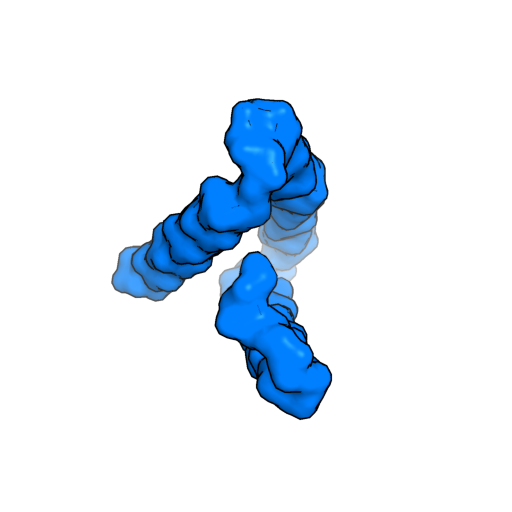-6.449 -2.735 -3.880 1.00 87.19 82 ALA A CA 1
ATOM 594 C C . ALA A 1 82 ? -7.175 -3.207 -5.151 1.00 87.19 82 ALA A C 1
ATOM 596 O O . ALA A 1 82 ? -6.547 -3.779 -6.037 1.00 87.19 82 ALA A O 1
ATOM 597 N N . LEU A 1 83 ? -8.474 -2.922 -5.279 1.00 89.56 83 LEU A N 1
ATOM 598 C CA . LEU A 1 83 ? -9.254 -3.301 -6.458 1.00 89.56 83 LEU A CA 1
ATOM 599 C C . LEU A 1 83 ? -8.817 -2.527 -7.709 1.00 89.56 83 LEU A C 1
ATOM 601 O O . LEU A 1 83 ? -8.630 -3.133 -8.761 1.00 89.56 83 LEU A O 1
ATOM 605 N N . ILE A 1 84 ? -8.579 -1.217 -7.585 1.00 89.81 84 ILE A N 1
ATOM 606 C CA . ILE A 1 84 ? -8.020 -0.397 -8.671 1.00 89.81 84 ILE A CA 1
ATOM 607 C C . ILE A 1 84 ? -6.658 -0.947 -9.101 1.00 89.81 84 ILE A C 1
ATOM 609 O O . ILE A 1 84 ? -6.427 -1.107 -10.293 1.00 89.81 84 ILE A O 1
ATOM 613 N N . ALA A 1 85 ? -5.782 -1.292 -8.152 1.00 86.00 85 ALA A N 1
ATOM 614 C CA . ALA A 1 85 ? -4.473 -1.857 -8.466 1.00 86.00 85 ALA A CA 1
ATOM 615 C C . ALA A 1 85 ? -4.588 -3.158 -9.276 1.00 86.00 85 ALA A C 1
ATOM 617 O O . ALA A 1 85 ? -3.881 -3.312 -10.265 1.00 86.00 85 ALA A O 1
ATOM 618 N N . VAL A 1 86 ? -5.501 -4.063 -8.902 1.00 86.81 86 VAL A N 1
ATOM 619 C CA . VAL A 1 86 ? -5.755 -5.309 -9.648 1.00 86.81 86 VAL A CA 1
ATOM 620 C C . VAL A 1 86 ? -6.220 -5.012 -11.073 1.00 86.81 86 VAL A C 1
ATOM 622 O O . VAL A 1 86 ? -5.708 -5.610 -12.015 1.00 86.81 86 VAL A O 1
ATOM 625 N N . VAL A 1 87 ? -7.154 -4.074 -11.242 1.00 88.62 87 VAL A N 1
ATOM 626 C CA . VAL A 1 87 ? -7.645 -3.679 -12.570 1.00 88.62 87 VAL A CA 1
ATOM 627 C C . VAL A 1 87 ? -6.522 -3.079 -13.417 1.00 88.62 87 VAL A C 1
ATOM 629 O O . VAL A 1 87 ? -6.413 -3.426 -14.586 1.00 88.62 87 VAL A O 1
ATOM 632 N N . SER A 1 88 ? -5.644 -2.261 -12.836 1.00 84.12 88 SER A N 1
ATOM 633 C CA . SER A 1 88 ? -4.499 -1.677 -13.549 1.00 84.12 88 SER A CA 1
ATOM 634 C C . SER A 1 88 ? -3.471 -2.701 -14.042 1.00 84.12 88 SER A C 1
ATOM 636 O O . SER A 1 88 ? -2.685 -2.361 -14.913 1.00 84.12 88 SER A O 1
ATOM 638 N N . TYR A 1 89 ? -3.445 -3.925 -13.501 1.00 76.06 89 TYR A N 1
ATOM 639 C CA . TYR A 1 89 ? -2.601 -5.012 -14.022 1.00 76.06 89 TYR A CA 1
ATOM 640 C C . TYR A 1 89 ? -3.265 -5.810 -15.156 1.00 76.06 89 TYR A C 1
ATOM 642 O O . TYR A 1 89 ? -2.586 -6.590 -15.821 1.00 76.06 89 TYR A O 1
ATOM 650 N N . LEU A 1 90 ? -4.581 -5.671 -15.352 1.00 75.88 90 LEU A N 1
ATOM 651 C CA . LEU A 1 90 ? -5.338 -6.377 -16.396 1.00 75.88 90 LEU A CA 1
ATOM 652 C C . LEU A 1 90 ? -5.391 -5.614 -17.730 1.00 75.88 90 LEU A C 1
ATOM 654 O O . LEU A 1 90 ? -5.820 -6.191 -18.729 1.00 75.88 90 LEU A O 1
ATOM 658 N N . VAL A 1 91 ? -5.004 -4.336 -17.729 1.00 60.00 91 VAL A N 1
ATOM 659 C CA . VAL A 1 91 ? -5.001 -3.422 -18.884 1.00 60.00 91 VAL A CA 1
ATOM 660 C C . VAL A 1 91 ? -3.562 -3.122 -19.274 1.00 60.00 91 VAL A C 1
ATOM 662 O O . VAL A 1 91 ? -3.285 -3.120 -20.492 1.00 60.00 91 VAL A O 1
#

pLDDT: mean 84.76, std 6.94, range [54.94, 93.69]

Secondary structure (DSSP, 8-state):
-----HHHHHHHHHHHHHHHHHHTTHHHHHHHHS-TTTHHHHHHHHHHHHHHHHHHHHHHHHHHHHHHSSTHHHHHHHHHHHHHHHHHHH-

Sequence (91 aa):
NYVNVEWMIIGFMALAFFGKGIGALGWAVMADTAPKEISGLSGGLFNMFGNISGIVTPIAIGYIVGTTGSFNGALIYVGVHALIAVVSYLV

Mean predicted aligned error: 6.45 Å

Solvent-accessible surface area (backbone atoms only — not comparable to full-atom values): 5267 Å² total; per-residue (Å²): 136,92,69,90,51,68,71,58,48,53,51,54,50,53,52,53,53,50,54,49,57,61,58,60,45,55,61,56,55,50,59,73,70,37,55,88,92,45,40,69,58,53,51,49,52,52,48,52,55,50,53,49,47,66,52,49,52,58,52,54,36,50,52,41,28,72,74,68,75,38,63,65,62,38,53,52,53,53,51,53,52,52,52,51,53,56,53,64,73,76,111

Organism: Klebsiella aerogenes (NCBI:txid548)

Radius of gyration: 16.69 Å; Cα contacts (8 Å, |Δi|>4): 22; chains: 1; bounding box: 36×30×40 Å

InterPro domains:
  IPR020846 Major facilitator superfamily domain [PS50850] (1-91)
  IPR036259 MFS transporter superfamily [G3DSA:1.20.1250.20] (1-91)
  IPR036259 MFS transporter superfamily [SSF103473] (4-90)

Foldseek 3Di:
DPDDDPVVVVVVVVVVVVVVVVVVCVLVVQLVPDDPVCSVVSVVVVVVVVVVCVVVLCVVQCVVCVVPVDCPVSVVVVVVVVVVVVVVVVD